Protein AF-A0A6P0Z4W8-F1 (afdb_monomer)

Nearest PDB structures (foldseek):
  2i4i-assembly1_A  TM=3.593E-01  e=2.249E+00  Homo sapiens
  1t5i-assembly1_A  TM=3.720E-01  e=9.216E+00  Homo sapiens
  2vyf-assembly1_B  TM=2.240E-01  e=5.385E+00  Geobacillus kaustophilus HTA426
  7f28-assembly1_A  TM=2.064E-01  e=8.057E+00  Acinetobacter baumannii NCGM 237

Secondary structure (DSSP, 8-state):
-EEGGGTEEEE--TTTTHHHHHHHHHHTT---B--S-TT--HHHHHHHHHHHHHHHSEEEE----HHHHHHHHHH-

Mean predicted aligned error: 2.53 Å

Solvent-accessible surface area (backbone atoms only — not comparable to full-atom values): 4518 Å² total; per-residue (Å²): 83,38,24,75,96,74,38,35,34,44,42,36,43,83,83,31,58,41,68,56,52,53,50,56,40,44,77,69,73,49,67,73,49,87,85,69,66,88,60,51,52,68,66,59,50,38,66,72,63,29,68,69,50,54,74,71,27,57,68,50,68,52,81,61,61,70,66,62,38,49,56,48,61,72,79,102

Foldseek 3Di:
DDQVVQLEAEQAAPPQCVVVVVVVCVVVPRDDDPDDDHNDDPVVVCVRVDVVSSVRGHYDYGDDDPVVRVVSVVVD

Sequence (76 aa):
MYYPEHQVISVHIPKTAGNSIARGLASNGFAKTVLLKKHAKAQEYREVVGKRVWEEYFTFAFVRNPWDLMVSSYNW

Radius of gyration: 13.07 Å; Cα contacts (8 Å, |Δi|>4): 84; chains: 1; bounding box: 29×23×31 Å

Structure (mmCIF, N/CA/C/O backbone):
data_AF-A0A6P0Z4W8-F1
#
_entry.id   AF-A0A6P0Z4W8-F1
#
loop_
_atom_site.group_PDB
_atom_site.id
_atom_site.type_symbol
_atom_site.label_atom_id
_atom_site.label_alt_id
_atom_site.label_comp_id
_atom_site.label_asym_id
_atom_site.label_entity_id
_atom_site.label_seq_id
_atom_site.pdbx_PDB_ins_code
_atom_site.Cartn_x
_atom_site.Cartn_y
_atom_site.Cartn_z
_atom_site.occupancy
_atom_site.B_iso_or_equiv
_atom_site.auth_seq_id
_atom_site.auth_comp_id
_atom_site.auth_asym_id
_atom_site.auth_atom_id
_atom_site.pdbx_PDB_model_num
ATOM 1 N N . MET A 1 1 ? -0.637 3.334 2.559 1.00 93.88 1 MET A N 1
ATOM 2 C CA . MET A 1 1 ? -1.304 4.643 2.592 1.00 93.88 1 MET A CA 1
ATOM 3 C C . MET A 1 1 ? -2.572 4.421 3.374 1.00 93.88 1 MET A C 1
ATOM 5 O O . MET A 1 1 ? -3.249 3.443 3.090 1.00 93.88 1 MET A O 1
ATOM 9 N N . TYR A 1 2 ? -2.807 5.227 4.401 1.00 96.19 2 TYR A N 1
ATOM 10 C CA . TYR A 1 2 ? -3.866 5.000 5.378 1.00 96.19 2 TYR A CA 1
ATOM 11 C C . TYR A 1 2 ? -4.922 6.099 5.249 1.00 96.19 2 TYR A C 1
ATOM 13 O O . TYR A 1 2 ? -4.553 7.273 5.186 1.00 96.19 2 TYR A O 1
ATOM 21 N N . TYR A 1 3 ? -6.192 5.703 5.165 1.00 96.75 3 TYR A N 1
ATOM 22 C CA . TYR A 1 3 ? -7.341 6.579 4.930 1.00 96.75 3 TYR A CA 1
ATOM 23 C C . TYR 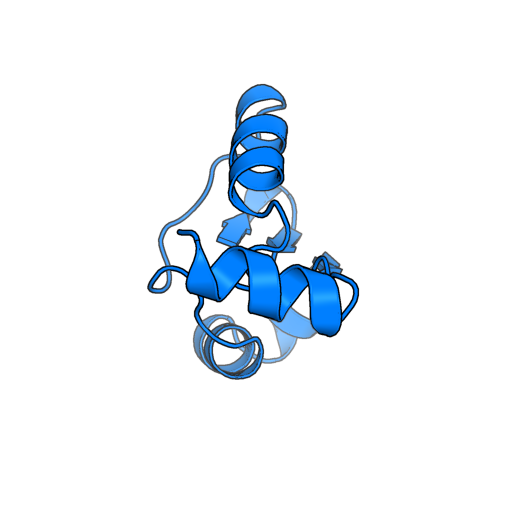A 1 3 ? -8.460 6.223 5.928 1.00 96.75 3 TYR A C 1
ATOM 25 O O . TYR A 1 3 ? -9.372 5.470 5.582 1.00 96.75 3 TYR A O 1
ATOM 33 N N . PRO A 1 4 ? -8.379 6.702 7.183 1.00 95.50 4 PRO A N 1
ATOM 34 C CA . PRO A 1 4 ? -9.263 6.263 8.266 1.00 95.50 4 PRO A CA 1
ATOM 35 C C . PRO A 1 4 ? -10.733 6.620 8.051 1.00 95.50 4 PRO A C 1
ATOM 37 O O . PRO A 1 4 ? -11.596 5.782 8.283 1.00 95.50 4 PRO A O 1
ATOM 40 N N . GLU A 1 5 ? -11.018 7.823 7.547 1.00 96.50 5 GLU A N 1
ATOM 41 C CA . GLU A 1 5 ? -12.391 8.295 7.294 1.00 96.50 5 GLU A CA 1
ATOM 42 C C . GLU A 1 5 ? -13.149 7.416 6.294 1.00 96.50 5 GLU A C 1
ATOM 44 O O . GLU A 1 5 ? -14.369 7.321 6.342 1.00 96.50 5 GLU A O 1
ATOM 49 N N 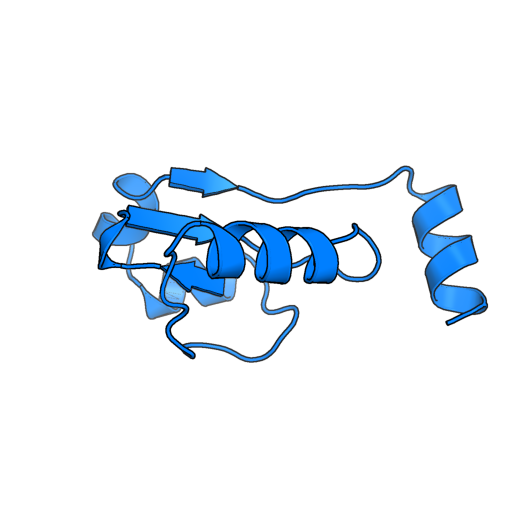. HIS A 1 6 ? -12.409 6.754 5.406 1.00 97.31 6 HIS A N 1
ATOM 50 C CA . HIS A 1 6 ? -12.957 5.885 4.370 1.00 97.31 6 HIS A CA 1
ATOM 51 C C . HIS A 1 6 ? -12.761 4.402 4.703 1.00 97.31 6 HIS A C 1
ATOM 53 O O . HIS A 1 6 ? -13.132 3.554 3.902 1.00 97.31 6 HIS A O 1
ATOM 59 N N . GLN A 1 7 ? -12.145 4.085 5.849 1.00 97.38 7 GLN A N 1
ATOM 60 C CA . GLN A 1 7 ? -11.797 2.723 6.261 1.00 97.38 7 GLN A CA 1
ATOM 61 C C . GLN A 1 7 ? -10.987 1.963 5.196 1.00 97.38 7 GLN A C 1
ATOM 63 O O . GLN A 1 7 ? -11.243 0.797 4.904 1.00 97.38 7 GLN A O 1
ATOM 68 N N . VAL A 1 8 ? -10.000 2.637 4.593 1.00 97.62 8 VAL A N 1
ATOM 69 C CA . VAL A 1 8 ? -9.186 2.082 3.501 1.00 97.62 8 VAL A CA 1
ATOM 70 C C . VAL A 1 8 ? -7.698 2.081 3.839 1.00 97.62 8 VAL A C 1
ATOM 72 O O . VAL A 1 8 ? -7.131 3.068 4.321 1.00 97.62 8 VAL A O 1
ATOM 75 N N . ILE A 1 9 ? -7.025 0.985 3.486 1.00 97.12 9 ILE A N 1
ATOM 76 C CA . ILE A 1 9 ? -5.566 0.866 3.507 1.00 97.12 9 ILE A CA 1
ATOM 77 C C . ILE A 1 9 ? -5.074 0.456 2.115 1.00 97.12 9 ILE A C 1
ATOM 79 O O . ILE A 1 9 ? -5.369 -0.622 1.615 1.00 97.12 9 ILE A O 1
ATOM 83 N N . SER A 1 10 ? -4.262 1.300 1.481 1.00 96.88 10 SER A N 1
ATOM 84 C CA . SER A 1 10 ? -3.620 0.975 0.200 1.00 96.88 10 SER A CA 1
ATOM 85 C C . SER A 1 10 ? -2.127 0.710 0.392 1.00 96.88 10 SER A C 1
ATOM 87 O O . SER A 1 10 ? -1.359 1.632 0.691 1.00 96.88 10 SER A O 1
ATOM 89 N N . VAL A 1 11 ? -1.680 -0.536 0.237 1.00 97.06 11 VAL A N 1
ATOM 90 C CA . VAL A 1 11 ? -0.264 -0.913 0.373 1.00 97.06 11 VAL A CA 1
ATOM 91 C C . VAL A 1 11 ? 0.480 -0.563 -0.920 1.00 97.06 11 VAL A C 1
ATOM 93 O O . VAL A 1 11 ? 0.219 -1.106 -1.991 1.00 97.06 11 VAL A O 1
ATOM 96 N N . HIS A 1 12 ? 1.416 0.385 -0.831 1.00 96.00 12 HIS A N 1
ATOM 97 C CA . HIS A 1 12 ? 2.097 0.944 -2.000 1.00 96.00 12 HIS A CA 1
ATOM 98 C C . HIS A 1 12 ? 3.339 0.121 -2.359 1.00 96.00 12 HIS A C 1
ATOM 100 O O . HIS A 1 12 ? 4.431 0.413 -1.877 1.00 96.00 12 HIS A O 1
ATOM 106 N N . ILE A 1 13 ? 3.208 -0.842 -3.268 1.00 96.00 13 ILE A N 1
ATOM 107 C CA . ILE A 1 13 ? 4.347 -1.604 -3.804 1.00 96.00 13 ILE A CA 1
ATOM 108 C C . ILE A 1 13 ? 5.133 -0.738 -4.818 1.00 96.00 13 ILE A C 1
ATOM 110 O O . ILE A 1 13 ? 4.527 -0.005 -5.604 1.00 96.00 13 ILE A O 1
ATOM 114 N N . PRO A 1 14 ? 6.480 -0.732 -4.799 1.00 95.81 14 PRO A N 1
ATOM 115 C CA . PRO A 1 14 ? 7.270 -0.001 -5.787 1.00 95.81 14 PRO A CA 1
ATOM 116 C C . PRO A 1 14 ? 6.906 -0.372 -7.227 1.00 95.81 14 PRO A C 1
ATOM 118 O O . PRO A 1 14 ? 6.686 -1.534 -7.545 1.00 95.81 14 PRO A O 1
ATOM 121 N N . LYS A 1 15 ? 6.882 0.632 -8.111 1.00 95.81 15 LYS A N 1
ATOM 122 C CA . LYS A 1 15 ? 6.699 0.474 -9.568 1.00 95.81 15 LYS A CA 1
ATOM 123 C C . LYS A 1 15 ? 5.367 -0.160 -10.016 1.00 95.81 15 LYS A C 1
ATOM 125 O O . LYS A 1 15 ? 5.240 -0.546 -11.177 1.00 95.81 15 LYS A O 1
ATOM 130 N N . THR A 1 16 ? 4.347 -0.182 -9.153 1.00 96.75 16 THR A N 1
ATOM 131 C CA . THR A 1 16 ? 2.995 -0.695 -9.465 1.00 96.75 16 THR A CA 1
ATOM 132 C C . THR A 1 16 ? 1.939 0.412 -9.573 1.00 96.75 16 THR A C 1
ATOM 134 O O . THR A 1 16 ? 0.798 0.261 -9.151 1.00 96.75 16 THR A O 1
ATOM 137 N N . ALA A 1 17 ? 2.326 1.576 -10.107 1.00 95.25 17 ALA A N 1
ATOM 138 C CA . ALA A 1 17 ? 1.452 2.748 -10.264 1.00 95.25 17 ALA A CA 1
ATOM 139 C C . ALA A 1 17 ? 0.822 3.290 -8.956 1.00 95.25 17 ALA A C 1
ATOM 141 O O . ALA A 1 17 ? -0.131 4.068 -8.996 1.00 95.25 17 ALA A O 1
ATOM 142 N N . GLY A 1 18 ? 1.392 2.983 -7.784 1.00 94.69 18 GLY A N 1
ATOM 143 C CA . GLY A 1 18 ? 0.856 3.452 -6.500 1.00 94.69 18 GLY A CA 1
ATOM 144 C C . GLY A 1 18 ? 0.820 4.980 -6.338 1.00 94.69 18 GLY A C 1
ATOM 145 O O . GLY A 1 18 ? -0.011 5.495 -5.595 1.00 94.69 18 GLY A O 1
ATOM 146 N N . ASN A 1 19 ? 1.661 5.735 -7.059 1.00 95.00 19 ASN A N 1
ATOM 147 C CA . ASN A 1 19 ? 1.553 7.200 -7.119 1.00 95.00 19 ASN A CA 1
ATOM 148 C C . ASN A 1 19 ? 0.269 7.654 -7.838 1.00 95.00 19 ASN A C 1
ATOM 150 O O . ASN A 1 19 ? -0.343 8.631 -7.416 1.00 95.00 19 ASN A O 1
ATOM 154 N N . SER A 1 20 ? -0.134 6.966 -8.909 1.00 96.75 20 SER A N 1
ATOM 155 C CA . SER A 1 20 ? -1.360 7.282 -9.649 1.00 96.75 20 SER A CA 1
ATOM 156 C C . SER A 1 20 ? -2.589 7.020 -8.786 1.00 96.75 20 SER A C 1
ATOM 158 O O . SER A 1 20 ? -3.451 7.885 -8.694 1.00 96.75 20 SER A O 1
ATOM 160 N N . ILE A 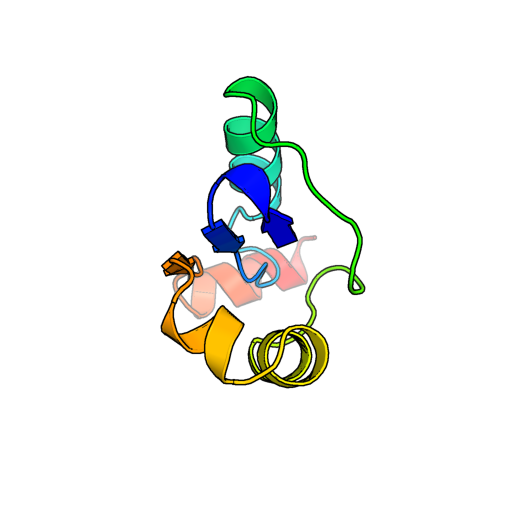1 21 ? -2.614 5.896 -8.061 1.00 95.12 21 ILE A N 1
ATOM 161 C CA . ILE A 1 21 ? -3.669 5.599 -7.082 1.00 95.12 21 ILE A CA 1
ATOM 162 C C . ILE A 1 21 ? -3.701 6.639 -5.964 1.00 95.12 21 ILE A C 1
ATOM 164 O O . ILE A 1 21 ? -4.767 7.145 -5.640 1.00 95.12 21 ILE A O 1
ATOM 168 N N . ALA A 1 22 ? -2.544 7.017 -5.410 1.00 94.56 22 ALA A N 1
ATOM 169 C CA . ALA A 1 22 ? -2.484 8.052 -4.380 1.00 94.56 22 ALA A CA 1
ATOM 170 C C . ALA A 1 22 ? -3.108 9.376 -4.85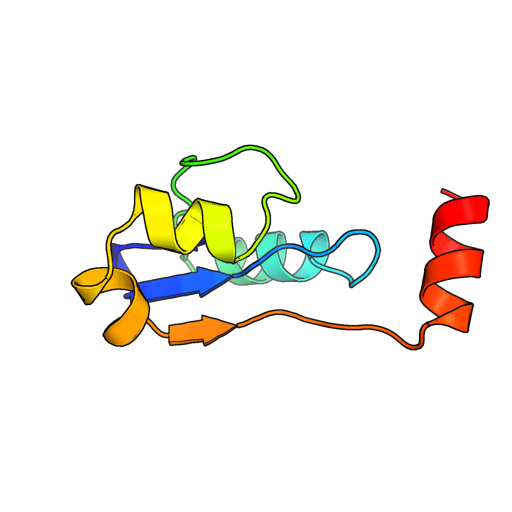3 1.00 94.56 22 ALA A C 1
ATOM 172 O O . ALA A 1 22 ? -3.863 9.992 -4.106 1.00 94.56 22 ALA A O 1
ATOM 173 N N . ARG A 1 23 ? -2.802 9.797 -6.090 1.00 96.75 23 ARG A N 1
ATOM 174 C CA . ARG A 1 23 ? -3.360 11.015 -6.697 1.00 96.75 23 ARG A CA 1
ATOM 175 C C . ARG A 1 23 ? -4.849 10.881 -6.996 1.00 96.75 23 ARG A C 1
ATOM 177 O O . ARG A 1 23 ? -5.591 11.793 -6.667 1.00 96.75 23 ARG A O 1
ATOM 184 N N . GLY A 1 24 ? -5.274 9.757 -7.573 1.00 97.25 24 GLY A N 1
ATOM 185 C CA . GLY A 1 24 ? -6.678 9.502 -7.892 1.00 97.25 24 GLY A CA 1
ATOM 186 C C . GLY A 1 24 ? -7.558 9.449 -6.645 1.00 97.25 24 GLY A C 1
ATOM 187 O O . GLY A 1 24 ? -8.641 10.016 -6.633 1.00 97.25 24 GLY A O 1
ATOM 188 N N . LEU A 1 25 ? -7.084 8.836 -5.560 1.00 96.12 25 LEU A N 1
ATOM 189 C CA . LEU A 1 25 ? -7.793 8.864 -4.281 1.00 96.12 25 LEU A CA 1
ATOM 190 C C . LEU A 1 25 ? -7.871 10.293 -3.727 1.00 96.12 25 LEU A C 1
ATOM 192 O O . LEU A 1 25 ? -8.952 10.747 -3.363 1.00 96.12 25 LEU A O 1
ATOM 196 N N . ALA A 1 26 ? -6.756 11.031 -3.729 1.00 95.94 26 ALA A N 1
ATOM 197 C CA . ALA A 1 26 ? -6.736 12.414 -3.254 1.00 95.94 26 ALA A CA 1
ATOM 198 C C . ALA A 1 26 ? -7.694 13.325 -4.044 1.00 95.94 26 ALA A C 1
ATOM 200 O O . ALA A 1 26 ? -8.408 14.121 -3.442 1.00 95.94 26 ALA A O 1
ATOM 201 N N . SER A 1 27 ? -7.769 13.180 -5.373 1.00 97.62 27 SER A N 1
ATOM 202 C CA . SER A 1 27 ? -8.707 13.951 -6.204 1.00 97.62 27 SER A CA 1
ATOM 203 C C . SER A 1 27 ? -10.175 13.588 -5.969 1.00 97.62 27 SER A C 1
ATOM 205 O O . SER A 1 27 ? -11.049 14.350 -6.359 1.00 97.62 27 SER A O 1
ATOM 207 N N . ASN A 1 28 ? -10.448 12.442 -5.340 1.00 96.81 28 ASN A N 1
ATOM 208 C CA . ASN A 1 28 ? -11.786 11.983 -4.969 1.00 96.81 28 ASN A CA 1
ATOM 209 C C . ASN A 1 28 ? -12.067 12.152 -3.464 1.00 96.81 28 ASN A C 1
ATOM 211 O O . ASN A 1 28 ? -12.918 11.461 -2.916 1.00 96.81 28 ASN A O 1
ATOM 215 N N . GLY A 1 29 ? -11.343 13.044 -2.779 1.00 96.25 29 GLY A N 1
ATOM 216 C CA . GLY A 1 29 ? -11.632 13.407 -1.387 1.00 96.25 29 GLY A CA 1
ATOM 217 C C . GLY A 1 29 ? -11.019 12.492 -0.323 1.00 96.25 29 GLY A C 1
ATOM 218 O O . GLY A 1 29 ? -11.257 12.699 0.862 1.00 96.25 29 GLY A O 1
ATOM 219 N N . PHE A 1 30 ? -10.179 11.520 -0.693 1.00 97.00 30 PHE A N 1
ATOM 220 C CA . PHE A 1 30 ? -9.510 10.674 0.296 1.00 97.00 30 PHE A CA 1
ATOM 221 C C . PHE A 1 30 ? -8.335 11.416 0.943 1.00 97.00 30 PHE A C 1
ATOM 223 O O . PHE A 1 30 ? -7.238 11.507 0.376 1.00 97.00 30 PHE A O 1
ATOM 230 N N . ALA A 1 31 ? -8.533 11.883 2.174 1.00 93.19 31 ALA A N 1
ATOM 231 C CA . ALA A 1 31 ? -7.477 12.468 2.989 1.00 93.19 31 ALA A CA 1
ATOM 232 C C . ALA A 1 31 ? -6.501 11.384 3.478 1.00 93.19 31 ALA A C 1
ATOM 234 O O . ALA A 1 31 ? -6.836 10.506 4.274 1.00 93.19 31 ALA A O 1
ATOM 235 N N . LYS A 1 32 ? -5.263 11.426 2.975 1.00 91.69 32 LYS A N 1
ATOM 236 C CA . LYS A 1 32 ? -4.209 10.489 3.377 1.00 91.69 32 LYS A CA 1
ATOM 237 C C . LYS A 1 32 ? -3.621 10.892 4.727 1.00 91.69 32 LYS A C 1
ATOM 239 O O . LYS A 1 32 ? -3.026 11.959 4.844 1.00 91.69 32 LYS A O 1
ATOM 244 N N . THR A 1 33 ? -3.617 9.971 5.681 1.00 92.38 33 THR A N 1
ATOM 245 C CA . THR A 1 33 ? -2.837 10.097 6.915 1.00 92.38 33 THR A CA 1
ATOM 246 C C . THR A 1 33 ? -1.455 9.465 6.732 1.00 92.38 33 THR A C 1
ATOM 248 O O . THR A 1 33 ? -1.301 8.353 6.207 1.00 92.38 33 THR A O 1
ATOM 251 N N . VAL A 1 34 ? -0.413 10.181 7.155 1.00 86.06 34 VAL A N 1
ATOM 252 C CA . VAL A 1 34 ? 0.967 9.682 7.123 1.00 86.06 34 VAL A CA 1
ATOM 253 C C . VAL A 1 34 ? 1.233 8.886 8.400 1.00 86.06 34 VAL A C 1
ATOM 255 O O . VAL A 1 34 ? 1.503 9.463 9.442 1.00 86.06 34 VAL A O 1
ATOM 258 N N . LEU A 1 35 ? 1.142 7.557 8.308 1.00 81.88 35 LEU A N 1
ATOM 259 C CA . LEU A 1 35 ? 1.499 6.641 9.405 1.00 81.88 35 LEU A CA 1
ATOM 260 C C . LEU A 1 35 ? 2.889 6.016 9.250 1.00 81.88 35 LEU A C 1
ATOM 262 O O . LEU A 1 35 ? 3.579 5.762 10.227 1.00 81.88 35 LEU A O 1
ATOM 266 N N . LEU A 1 36 ? 3.279 5.712 8.013 1.00 92.00 36 LEU A N 1
ATOM 267 C CA . LEU A 1 36 ? 4.451 4.903 7.691 1.00 92.00 36 LEU A CA 1
ATOM 268 C C . LEU A 1 36 ? 5.192 5.487 6.491 1.00 92.00 36 LEU A C 1
ATOM 270 O O . LEU A 1 36 ? 4.612 6.204 5.665 1.00 92.00 36 LEU A O 1
ATOM 274 N N . LYS A 1 37 ? 6.467 5.107 6.356 1.00 92.31 37 LYS A N 1
ATOM 275 C CA . LYS A 1 37 ? 7.276 5.410 5.171 1.00 92.31 37 LYS A CA 1
ATOM 276 C C . LYS A 1 37 ? 6.617 4.885 3.891 1.00 92.31 37 LYS A C 1
ATOM 278 O O . LYS A 1 37 ? 5.846 3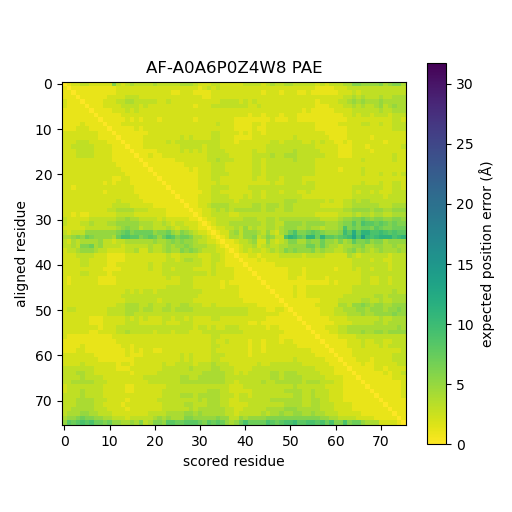.918 3.887 1.00 92.31 37 LYS A O 1
ATOM 283 N N . LYS A 1 38 ? 6.952 5.515 2.763 1.00 88.06 38 LYS A N 1
ATOM 284 C CA . LYS A 1 38 ? 6.560 5.004 1.446 1.00 88.06 38 LYS A CA 1
ATOM 285 C C . LYS A 1 38 ? 7.107 3.580 1.276 1.00 88.06 38 LYS A C 1
ATOM 287 O O . LYS A 1 38 ? 8.208 3.290 1.728 1.00 88.06 38 LYS A O 1
ATOM 292 N N . HIS A 1 39 ? 6.332 2.713 0.628 1.00 94.12 39 HIS A N 1
ATOM 293 C CA . HIS A 1 39 ? 6.689 1.309 0.395 1.00 94.12 39 HIS A CA 1
ATOM 294 C C . HIS A 1 39 ? 6.832 0.433 1.649 1.00 94.12 39 HIS A C 1
ATOM 296 O O . HIS A 1 39 ? 7.416 -0.644 1.568 1.00 94.12 39 HIS A O 1
ATOM 302 N N . ALA A 1 40 ? 6.259 0.850 2.785 1.00 96.25 40 ALA A N 1
ATOM 303 C CA . ALA A 1 40 ? 6.088 -0.040 3.930 1.00 96.25 40 ALA A CA 1
ATOM 304 C C . ALA A 1 40 ? 5.297 -1.303 3.542 1.00 96.25 40 ALA A C 1
ATOM 306 O O . ALA A 1 40 ? 4.333 -1.244 2.765 1.00 96.25 40 ALA A O 1
ATOM 307 N N . LYS A 1 41 ? 5.725 -2.442 4.082 1.00 96.44 41 LYS A N 1
ATOM 308 C CA . LYS A 1 41 ? 5.136 -3.763 3.870 1.00 96.44 41 LYS A CA 1
ATOM 309 C C . LYS A 1 41 ? 3.764 -3.845 4.533 1.00 96.44 41 LYS A C 1
ATOM 311 O O . LYS A 1 41 ? 3.501 -3.182 5.531 1.00 96.44 41 LYS A O 1
ATOM 316 N N . ALA A 1 42 ? 2.908 -4.729 4.023 1.00 96.38 42 ALA A N 1
ATOM 317 C CA . ALA A 1 42 ? 1.595 -5.007 4.613 1.00 96.38 42 ALA A CA 1
ATOM 318 C C . ALA A 1 42 ? 1.680 -5.372 6.108 1.00 96.38 42 ALA A C 1
ATOM 320 O O . ALA A 1 42 ? 0.855 -4.928 6.900 1.00 96.38 42 ALA A O 1
ATOM 321 N N . GLN A 1 43 ? 2.718 -6.117 6.499 1.00 97.19 43 GLN A N 1
ATOM 322 C CA . GLN A 1 43 ? 2.962 -6.471 7.895 1.00 97.19 43 GLN A CA 1
ATOM 323 C C . GLN A 1 43 ? 3.163 -5.235 8.789 1.00 97.19 43 GLN A C 1
ATOM 325 O O . GLN A 1 43 ? 2.533 -5.163 9.837 1.00 97.19 43 GLN A O 1
ATOM 330 N N . GLU A 1 44 ? 3.949 -4.244 8.346 1.00 97.38 44 GLU A N 1
ATOM 331 C CA . GLU A 1 44 ? 4.169 -2.995 9.095 1.00 97.38 44 GLU A CA 1
ATOM 332 C C . GLU A 1 44 ? 2.848 -2.225 9.276 1.00 97.38 44 GLU A C 1
ATOM 334 O O . GLU A 1 44 ? 2.584 -1.685 10.346 1.00 97.38 44 GLU A O 1
ATOM 339 N N . TYR A 1 45 ? 1.973 -2.210 8.259 1.00 96.75 45 TYR A N 1
ATOM 340 C CA . TYR A 1 45 ? 0.637 -1.620 8.407 1.00 96.75 45 TYR A CA 1
ATOM 341 C C . TYR A 1 45 ? -0.175 -2.352 9.473 1.00 96.75 45 TYR A C 1
ATOM 343 O O . TYR A 1 45 ? -0.698 -1.698 10.368 1.00 96.75 45 TYR A O 1
ATOM 351 N N . ARG A 1 46 ? -0.254 -3.687 9.403 1.00 96.56 46 ARG A N 1
ATOM 352 C CA . ARG A 1 46 ? -1.018 -4.507 10.356 1.00 96.56 46 ARG A CA 1
ATOM 353 C C . ARG A 1 46 ? -0.537 -4.333 11.799 1.00 96.56 46 ARG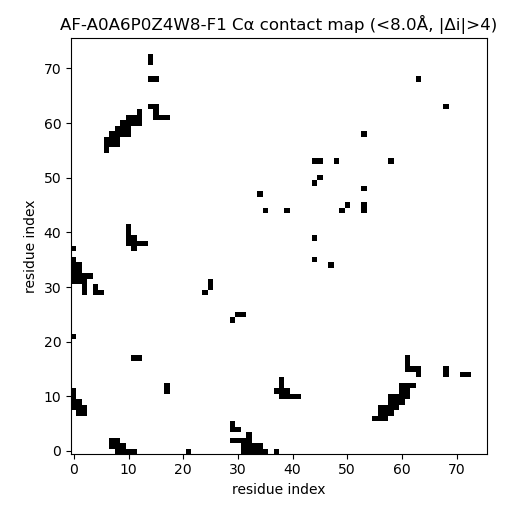 A C 1
ATOM 355 O O . ARG A 1 46 ? -1.359 -4.319 12.709 1.00 96.56 46 ARG A O 1
ATOM 362 N N . GLU A 1 47 ? 0.770 -4.198 12.000 1.00 96.88 47 GLU A N 1
ATOM 363 C CA . GLU A 1 47 ? 1.376 -3.942 13.311 1.00 96.88 47 GLU A CA 1
ATOM 364 C C . GLU A 1 47 ? 0.994 -2.558 13.855 1.00 96.88 47 GLU A C 1
ATOM 366 O O . GLU A 1 47 ? 0.635 -2.442 15.022 1.00 96.88 47 GLU A O 1
ATOM 371 N N . VAL A 1 48 ? 1.003 -1.524 13.007 1.00 96.88 48 VAL A N 1
ATOM 372 C CA . VAL A 1 48 ? 0.716 -0.138 13.417 1.00 96.88 48 VAL A CA 1
ATOM 373 C C . VAL A 1 48 ? -0.773 0.134 13.617 1.00 96.88 48 VAL A C 1
ATOM 375 O O . VAL A 1 48 ? -1.142 0.798 14.581 1.00 96.88 48 VAL A O 1
ATOM 378 N N . VAL A 1 49 ? -1.643 -0.346 12.720 1.00 96.19 49 VAL A N 1
ATOM 379 C CA . VAL A 1 49 ? -3.096 -0.104 12.837 1.00 96.19 49 VAL A CA 1
ATOM 380 C C . VAL A 1 49 ? -3.780 -1.077 13.802 1.00 96.19 49 VAL A C 1
ATOM 382 O O . VAL A 1 49 ? -4.885 -0.815 14.272 1.00 96.19 49 VAL A O 1
ATOM 385 N N . GLY A 1 50 ? -3.123 -2.198 14.109 1.00 97.50 50 GLY A N 1
ATOM 386 C CA . GLY A 1 50 ? -3.660 -3.274 14.931 1.00 97.50 50 GLY A CA 1
ATOM 387 C C . GLY A 1 50 ? -4.595 -4.221 14.171 1.00 97.50 50 GLY A C 1
ATOM 388 O O . GLY A 1 50 ? -5.162 -3.897 13.126 1.00 97.50 50 GLY A O 1
ATOM 389 N N . LYS A 1 51 ? -4.778 -5.425 14.730 1.00 96.81 51 LYS A N 1
ATOM 390 C CA . LYS A 1 51 ? -5.542 -6.523 14.110 1.00 96.81 51 LYS A CA 1
ATOM 391 C C . LYS A 1 51 ? -6.977 -6.125 13.754 1.00 96.81 51 LYS A C 1
ATOM 393 O O . LYS A 1 51 ? -7.405 -6.367 12.634 1.00 96.81 51 LYS A O 1
ATOM 398 N N . ARG A 1 52 ? -7.684 -5.477 14.686 1.00 97.50 52 ARG A N 1
ATOM 399 C CA . ARG A 1 52 ? -9.089 -5.086 14.509 1.00 97.50 52 ARG A CA 1
ATOM 400 C C . ARG A 1 52 ? -9.278 -4.168 13.298 1.00 97.50 52 ARG A C 1
ATOM 402 O O . ARG A 1 52 ? -10.079 -4.468 12.426 1.00 97.50 52 ARG A O 1
ATOM 409 N N . VAL A 1 53 ? -8.491 -3.093 13.209 1.00 97.19 53 VAL A N 1
ATOM 410 C CA . VAL A 1 53 ? -8.561 -2.149 12.080 1.00 97.19 53 VAL A CA 1
ATOM 411 C C . VAL A 1 53 ? -8.169 -2.832 10.772 1.00 97.19 53 VAL A C 1
ATOM 413 O O . VAL A 1 53 ? -8.821 -2.618 9.761 1.00 97.19 53 VAL A O 1
ATOM 416 N N . TRP A 1 54 ? -7.131 -3.672 10.783 1.00 97.50 54 TRP A N 1
ATOM 417 C CA . TRP A 1 54 ? -6.693 -4.404 9.592 1.00 97.50 54 TRP A CA 1
ATOM 418 C C . TRP A 1 54 ? -7.767 -5.347 9.028 1.00 97.50 54 TRP A C 1
ATOM 420 O O . TRP A 1 54 ? -7.863 -5.497 7.813 1.00 97.50 54 TRP A O 1
ATOM 430 N N . GLU A 1 55 ? -8.547 -5.990 9.899 1.00 97.06 55 GLU A N 1
ATOM 431 C CA . GLU A 1 55 ? -9.624 -6.913 9.515 1.00 97.06 55 GLU A CA 1
ATOM 432 C C . GLU A 1 55 ? -10.912 -6.184 9.101 1.00 97.06 55 GLU A C 1
ATOM 434 O O . GLU A 1 55 ? -11.637 -6.682 8.244 1.00 97.06 55 GLU A O 1
ATOM 439 N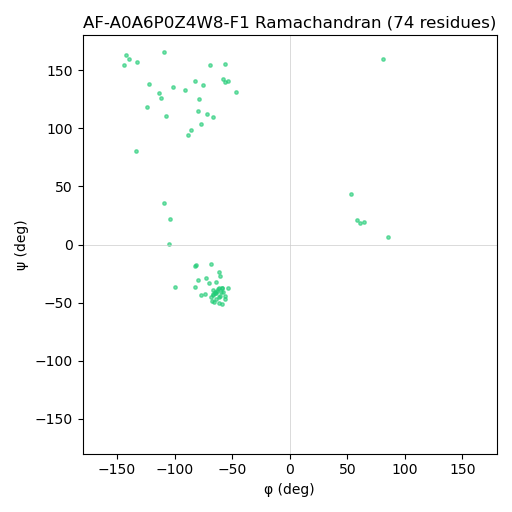 N . GLU A 1 56 ? -11.189 -5.008 9.672 1.00 98.00 56 GLU A N 1
ATOM 440 C CA . GLU A 1 56 ? -12.366 -4.192 9.341 1.00 98.00 56 GLU A CA 1
ATOM 441 C C . GLU A 1 56 ? -12.167 -3.332 8.080 1.00 98.00 56 GLU A C 1
ATOM 443 O O . GLU A 1 56 ? -13.109 -3.119 7.318 1.00 98.00 56 GLU A O 1
ATOM 448 N N . TYR A 1 57 ? -10.961 -2.796 7.861 1.00 98.06 57 TYR A N 1
ATOM 449 C CA . TYR A 1 57 ? -10.703 -1.842 6.781 1.00 98.06 57 TYR A CA 1
ATOM 450 C C . TYR A 1 57 ? -10.476 -2.556 5.451 1.00 98.06 57 TYR A C 1
ATOM 452 O O . TYR A 1 57 ? -9.736 -3.540 5.361 1.00 98.06 57 TYR A O 1
ATOM 460 N N . PHE A 1 58 ? -11.010 -1.984 4.372 1.00 98.06 58 PHE A N 1
ATOM 461 C CA . PHE A 1 58 ? -10.727 -2.466 3.029 1.00 98.06 58 PHE A CA 1
ATOM 462 C C . PHE A 1 58 ? -9.254 -2.232 2.684 1.00 98.06 58 PHE A C 1
ATOM 464 O O . PHE A 1 58 ? -8.795 -1.101 2.483 1.00 98.06 58 PHE A O 1
ATOM 471 N N . THR A 1 59 ? -8.504 -3.329 2.610 1.00 97.56 59 THR A N 1
ATOM 472 C CA . THR A 1 59 ? -7.065 -3.302 2.372 1.00 97.56 59 THR A CA 1
ATOM 473 C C . THR A 1 59 ? -6.726 -3.886 1.009 1.00 97.56 59 THR A C 1
ATOM 475 O O . THR A 1 59 ? -7.078 -5.023 0.711 1.00 97.56 59 THR A O 1
ATOM 478 N N . PHE A 1 60 ? -5.997 -3.133 0.184 1.00 97.56 60 PHE A N 1
ATOM 479 C CA . PHE A 1 60 ? -5.637 -3.568 -1.166 1.00 97.56 60 PHE A CA 1
ATOM 480 C C . PHE A 1 60 ? -4.223 -3.147 -1.577 1.00 97.56 60 PHE A C 1
ATOM 482 O O . PHE A 1 60 ? -3.609 -2.243 -1.003 1.00 97.56 60 PHE A O 1
ATOM 489 N N . ALA A 1 61 ? -3.714 -3.799 -2.621 1.00 97.31 61 ALA A N 1
ATOM 490 C CA . ALA A 1 61 ? -2.465 -3.459 -3.287 1.00 97.31 61 ALA A CA 1
ATOM 491 C C . ALA A 1 61 ? -2.596 -3.705 -4.791 1.00 97.31 61 ALA A C 1
ATOM 493 O O . ALA A 1 61 ? -3.357 -4.568 -5.221 1.00 97.31 61 ALA A O 1
ATOM 494 N N . PHE A 1 62 ? -1.805 -2.984 -5.581 1.00 97.25 62 PHE A N 1
ATOM 495 C CA . PHE A 1 62 ? -1.614 -3.298 -6.992 1.00 97.25 62 PHE A CA 1
ATOM 496 C C . PHE A 1 62 ? -0.283 -4.008 -7.180 1.00 97.25 62 PHE A C 1
ATOM 498 O O . PHE A 1 62 ? 0.744 -3.579 -6.644 1.00 97.25 62 PHE A O 1
ATOM 505 N N . VAL A 1 63 ? -0.316 -5.072 -7.974 1.00 96.50 63 VAL A N 1
ATOM 506 C CA . VAL A 1 63 ? 0.858 -5.810 -8.437 1.00 96.50 63 VAL A CA 1
ATOM 507 C C . VAL A 1 63 ? 1.071 -5.556 -9.927 1.00 96.50 63 VAL A C 1
ATOM 509 O O . VAL A 1 63 ? 0.198 -5.030 -10.616 1.00 96.50 63 VAL A O 1
ATOM 512 N N . ARG A 1 64 ? 2.253 -5.906 -10.423 1.00 96.62 64 ARG A N 1
ATOM 513 C CA . ARG A 1 64 ? 2.627 -5.809 -11.835 1.00 96.62 64 ARG A CA 1
ATOM 514 C C . ARG A 1 64 ? 3.277 -7.122 -12.256 1.00 96.62 64 ARG A C 1
ATOM 516 O O . ARG A 1 64 ? 3.793 -7.838 -11.399 1.00 96.62 64 ARG A O 1
ATOM 523 N N . ASN A 1 65 ? 3.266 -7.419 -13.555 1.00 97.81 65 ASN A N 1
ATOM 524 C CA . ASN A 1 65 ? 4.075 -8.498 -14.113 1.00 97.81 65 ASN A CA 1
ATOM 525 C C . ASN A 1 65 ? 5.525 -8.409 -13.566 1.00 97.81 65 ASN A C 1
ATOM 527 O O . ASN A 1 65 ? 6.096 -7.312 -13.583 1.00 97.81 65 ASN A O 1
ATOM 531 N N . PRO A 1 66 ? 6.120 -9.514 -13.071 1.00 97.00 66 PRO A N 1
ATOM 532 C CA . PRO A 1 66 ? 7.441 -9.477 -12.441 1.00 97.00 66 PRO A CA 1
ATOM 533 C C . PRO A 1 66 ? 8.558 -8.957 -13.353 1.00 97.00 66 PRO A C 1
ATOM 535 O O . PRO A 1 66 ? 9.427 -8.218 -12.890 1.00 97.00 66 PRO A O 1
ATOM 538 N N . TRP A 1 67 ? 8.519 -9.292 -14.646 1.00 97.62 67 TRP A N 1
ATOM 539 C CA . TRP A 1 67 ? 9.494 -8.814 -15.625 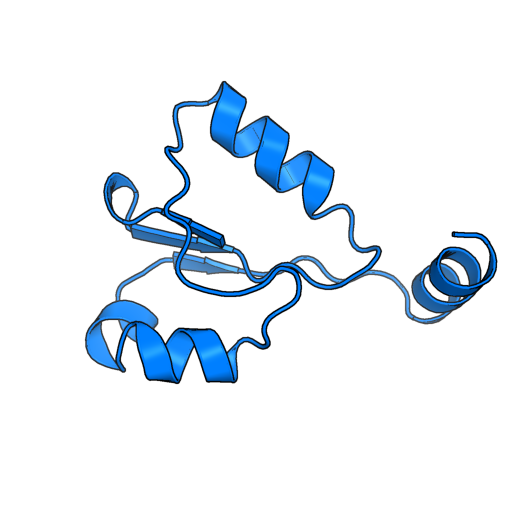1.00 97.62 67 TRP A CA 1
ATOM 540 C C . TRP A 1 67 ? 9.380 -7.306 -15.821 1.00 97.62 67 TRP A C 1
ATOM 542 O O . TRP A 1 67 ? 10.362 -6.580 -15.679 1.00 97.62 67 TRP A O 1
ATOM 552 N N . ASP A 1 68 ? 8.166 -6.809 -16.045 1.00 97.88 68 ASP A N 1
ATOM 553 C CA . ASP A 1 68 ? 7.943 -5.375 -16.221 1.00 97.88 68 ASP A CA 1
ATOM 554 C C . ASP A 1 68 ? 8.288 -4.571 -14.961 1.00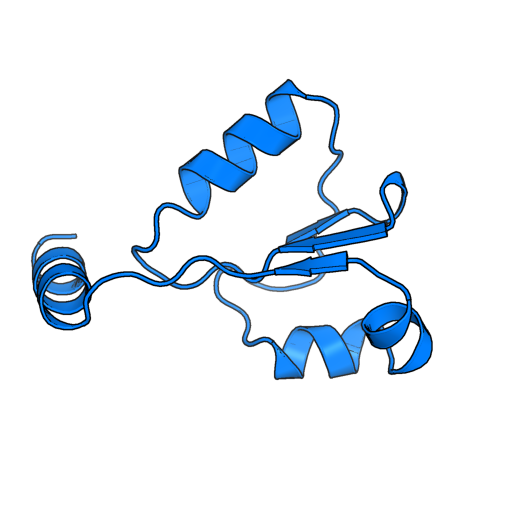 97.88 68 ASP A C 1
ATOM 556 O O . ASP A 1 68 ? 8.727 -3.422 -15.049 1.00 97.88 68 ASP A O 1
ATOM 560 N N . LEU A 1 69 ? 8.085 -5.156 -13.776 1.00 96.75 69 LEU A N 1
ATOM 561 C CA . LEU A 1 69 ? 8.498 -4.559 -12.510 1.00 96.75 69 LEU A CA 1
ATOM 562 C C . LEU A 1 69 ? 10.024 -4.452 -12.423 1.00 96.75 69 LEU A C 1
ATOM 564 O O . LEU A 1 69 ? 10.526 -3.408 -12.005 1.00 96.75 69 LEU A O 1
ATOM 568 N N . MET A 1 70 ? 10.757 -5.479 -12.860 1.00 97.62 70 MET A N 1
ATOM 569 C CA . MET A 1 70 ? 12.221 -5.459 -12.906 1.00 97.62 70 MET A CA 1
ATOM 570 C C . MET A 1 70 ? 12.753 -4.459 -13.929 1.00 97.62 70 MET A C 1
ATOM 572 O O . MET A 1 70 ? 13.574 -3.616 -13.574 1.00 97.62 70 MET A O 1
ATOM 576 N N . VAL A 1 71 ? 12.232 -4.470 -15.157 1.00 98.06 71 VAL A N 1
ATOM 577 C CA . VAL A 1 71 ? 12.588 -3.482 -16.188 1.00 98.06 71 VAL A CA 1
ATOM 578 C C . VAL A 1 71 ? 12.291 -2.065 -15.694 1.00 98.06 71 VAL A C 1
ATOM 580 O O . VAL A 1 71 ? 13.102 -1.158 -15.871 1.00 98.06 71 VAL A O 1
ATOM 583 N N . SER A 1 72 ? 11.161 -1.856 -15.015 1.00 96.81 72 SER A N 1
ATOM 584 C CA . SER A 1 72 ? 10.821 -0.547 -14.457 1.00 96.81 72 SER A CA 1
ATOM 585 C C . SER A 1 72 ? 11.707 -0.146 -13.277 1.00 96.81 72 SER A C 1
ATOM 587 O O . SER A 1 72 ? 11.973 1.035 -13.106 1.00 96.81 72 SER A O 1
ATOM 589 N N . SER A 1 73 ? 12.163 -1.093 -12.463 1.00 96.12 73 SER A N 1
ATOM 590 C CA . SER A 1 73 ? 13.102 -0.808 -11.370 1.00 96.12 73 SER A CA 1
ATOM 591 C C . SER A 1 73 ? 14.513 -0.516 -11.883 1.00 96.12 73 SER A C 1
ATOM 593 O O . SER A 1 73 ? 15.256 0.215 -11.243 1.00 96.12 73 SER A O 1
ATOM 595 N N . TYR A 1 74 ? 14.889 -1.086 -13.031 1.00 96.69 74 TYR A N 1
ATOM 596 C CA . TYR A 1 74 ? 16.181 -0.829 -13.664 1.00 96.69 74 TYR A CA 1
ATOM 597 C C . TYR A 1 74 ? 16.249 0.564 -14.303 1.00 96.69 74 TYR A C 1
ATOM 599 O O . TYR A 1 74 ? 17.248 1.260 -14.165 1.00 96.69 74 TYR A O 1
ATOM 607 N N . ASN A 1 75 ? 15.184 0.981 -14.994 1.00 97.00 75 ASN A N 1
ATOM 608 C CA . ASN A 1 75 ? 15.168 2.257 -15.716 1.00 97.00 75 ASN A CA 1
ATOM 609 C C . ASN A 1 75 ? 14.872 3.484 -14.829 1.00 97.00 75 ASN A C 1
ATOM 611 O O . ASN A 1 75 ? 15.106 4.610 -15.265 1.00 97.00 75 ASN A O 1
ATOM 615 N N . TRP A 1 76 ? 14.311 3.296 -13.628 1.00 91.00 76 TRP A N 1
ATOM 616 C CA . TRP A 1 76 ? 13.805 4.374 -12.764 1.00 91.00 76 TRP A CA 1
ATOM 617 C C . TRP A 1 76 ? 13.798 3.964 -11.291 1.00 91.00 76 TRP A C 1
ATOM 619 O O . TRP A 1 76 ? 13.760 4.865 -10.429 1.00 91.00 76 TRP A O 1
#

pLDDT: mean 95.88, std 2.68, range [81.88, 98.06]